Protein AF-A0A265E3T8-F1 (afdb_monomer_lite)

Organism: NCBI:txid1072583

Structure (mmCIF, N/CA/C/O backbone):
data_AF-A0A265E3T8-F1
#
_entry.id   AF-A0A265E3T8-F1
#
loop_
_atom_site.group_PDB
_atom_site.id
_atom_site.type_symbol
_atom_site.label_atom_id
_atom_site.label_alt_id
_atom_site.label_comp_id
_atom_site.label_asym_id
_atom_site.label_entity_id
_atom_site.label_seq_id
_atom_site.pdbx_PDB_ins_code
_atom_site.Cartn_x
_atom_site.Cartn_y
_atom_site.Cartn_z
_atom_site.occupancy
_atom_site.B_iso_or_equiv
_atom_site.auth_seq_id
_atom_site.auth_comp_id
_atom_site.auth_asym_id
_atom_site.auth_atom_id
_atom_site.pdbx_PDB_model_num
ATOM 1 N N . MET A 1 1 ? 1.888 17.871 -4.757 1.00 49.66 1 MET A N 1
ATOM 2 C CA . MET A 1 1 ? 2.951 16.926 -5.156 1.00 49.66 1 MET A CA 1
ATOM 3 C C . MET A 1 1 ? 2.333 15.535 -5.172 1.00 49.66 1 MET A C 1
ATOM 5 O O . MET A 1 1 ? 2.260 14.895 -4.135 1.00 49.66 1 MET A O 1
ATOM 9 N N . GLY A 1 2 ? 1.691 15.173 -6.283 1.00 59.94 2 GLY A N 1
ATOM 10 C CA . GLY A 1 2 ? 0.796 14.015 -6.374 1.00 59.94 2 GLY A CA 1
ATOM 11 C C . GLY A 1 2 ? 1.496 12.746 -6.859 1.00 59.94 2 GLY A C 1
ATOM 12 O O . GLY A 1 2 ? 2.502 12.844 -7.553 1.00 59.94 2 GLY A O 1
ATOM 13 N N . ARG A 1 3 ? 0.926 11.600 -6.448 1.00 60.97 3 ARG A N 1
ATOM 14 C CA . ARG A 1 3 ? 1.130 10.203 -6.889 1.00 60.97 3 ARG A CA 1
ATOM 15 C C . ARG A 1 3 ? 2.379 9.972 -7.751 1.00 60.97 3 ARG A C 1
ATOM 17 O O . ARG A 1 3 ? 2.381 10.269 -8.944 1.00 60.97 3 ARG A O 1
ATOM 24 N N . TRP A 1 4 ? 3.419 9.394 -7.149 1.00 67.44 4 TRP A N 1
ATOM 25 C CA . TRP A 1 4 ? 4.556 8.865 -7.903 1.00 67.44 4 TRP A CA 1
ATOM 26 C C . TRP A 1 4 ? 4.066 7.814 -8.920 1.00 67.44 4 TRP A C 1
ATOM 28 O O . TRP A 1 4 ? 3.268 6.949 -8.552 1.00 67.44 4 TRP A O 1
ATOM 38 N N . PRO A 1 5 ? 4.503 7.862 -10.193 1.00 73.88 5 PRO A N 1
ATOM 39 C CA . PRO A 1 5 ? 4.129 6.856 -11.181 1.00 73.88 5 PRO A CA 1
ATOM 40 C C . PRO A 1 5 ? 4.508 5.454 -10.690 1.00 73.88 5 PRO A C 1
ATOM 42 O O . PRO A 1 5 ? 5.631 5.236 -10.249 1.00 73.88 5 PRO A O 1
ATOM 45 N N . GLY A 1 6 ? 3.568 4.510 -10.760 1.00 81.00 6 GLY A N 1
ATOM 46 C CA . GLY A 1 6 ? 3.792 3.118 -10.350 1.00 81.00 6 GLY A CA 1
ATOM 47 C C . GLY A 1 6 ? 3.412 2.791 -8.904 1.00 81.00 6 GLY A C 1
ATOM 48 O O . GLY A 1 6 ? 3.347 1.610 -8.563 1.00 81.00 6 GLY A O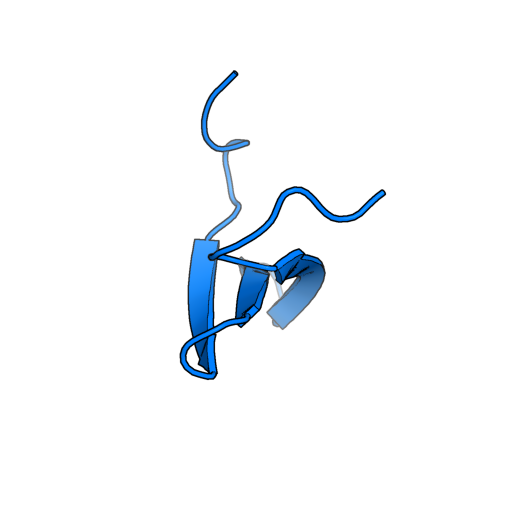 1
ATOM 49 N N . THR A 1 7 ? 3.076 3.787 -8.077 1.00 85.75 7 THR A N 1
ATOM 50 C CA . THR A 1 7 ? 2.579 3.538 -6.720 1.00 85.75 7 THR A CA 1
ATOM 51 C C . THR A 1 7 ? 1.051 3.496 -6.662 1.00 85.75 7 THR A C 1
ATOM 53 O O . THR A 1 7 ? 0.332 4.176 -7.398 1.00 85.75 7 THR A O 1
ATOM 56 N N . ARG A 1 8 ? 0.545 2.631 -5.789 1.00 88.81 8 ARG A N 1
ATOM 57 C CA . ARG A 1 8 ? -0.862 2.401 -5.469 1.00 88.81 8 ARG A CA 1
ATOM 58 C C . ARG A 1 8 ? -1.063 2.613 -3.975 1.00 88.81 8 ARG A C 1
ATOM 60 O O . ARG A 1 8 ? -0.132 2.476 -3.187 1.00 88.81 8 ARG A O 1
ATOM 67 N N . GLU A 1 9 ? -2.287 2.943 -3.591 1.00 89.81 9 GLU A N 1
ATOM 68 C CA . GLU A 1 9 ? -2.656 3.248 -2.209 1.00 89.81 9 GLU A CA 1
ATOM 69 C C . GLU A 1 9 ? -3.786 2.319 -1.765 1.00 89.81 9 GLU A C 1
ATOM 71 O O . GL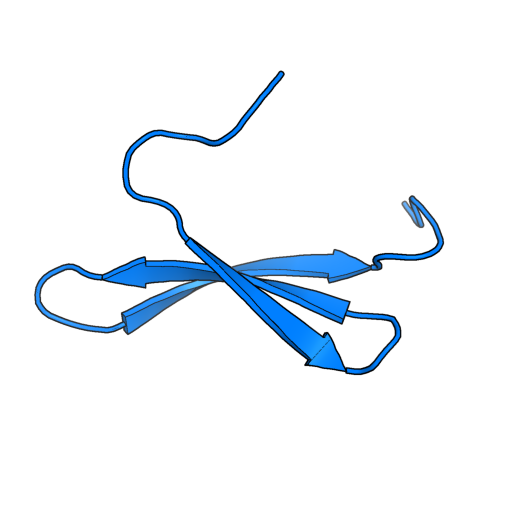U A 1 9 ? -4.737 2.099 -2.517 1.00 89.81 9 GLU A O 1
ATOM 76 N N . ILE A 1 10 ? -3.699 1.790 -0.544 1.00 89.12 10 ILE A N 1
ATOM 77 C CA . ILE A 1 10 ? -4.775 1.018 0.088 1.00 89.12 10 ILE A CA 1
ATOM 78 C C . ILE A 1 10 ? -5.038 1.525 1.506 1.00 89.12 10 ILE A C 1
ATOM 80 O O . ILE A 1 10 ? -4.111 1.744 2.285 1.00 89.12 10 ILE A O 1
ATOM 84 N N . VAL A 1 11 ? -6.315 1.698 1.855 1.00 87.75 11 VAL A N 1
ATOM 85 C CA . VAL A 1 11 ? -6.735 2.000 3.230 1.00 87.75 11 VAL A CA 1
ATOM 86 C C . VAL A 1 11 ? -6.705 0.696 4.023 1.00 87.75 11 VAL A C 1
ATOM 88 O O . VAL A 1 11 ? -7.632 -0.105 3.945 1.00 87.75 11 VAL A O 1
ATOM 91 N N . ALA A 1 12 ? -5.616 0.465 4.756 1.00 87.19 12 ALA A N 1
ATOM 92 C CA . ALA A 1 12 ? -5.438 -0.744 5.563 1.00 87.19 12 ALA A CA 1
ATOM 93 C C . ALA A 1 12 ? -6.164 -0.654 6.919 1.00 87.19 12 ALA A C 1
ATOM 95 O O . ALA A 1 12 ? -6.541 -1.664 7.502 1.00 87.19 12 ALA A O 1
ATOM 96 N N . HIS A 1 13 ? -6.371 0.565 7.418 1.00 87.00 13 HIS A N 1
ATOM 97 C CA . HIS A 1 13 ? -7.112 0.870 8.640 1.00 87.00 13 HIS A CA 1
ATOM 98 C C . HIS A 1 13 ? -7.728 2.272 8.485 1.00 87.00 13 HIS A C 1
ATOM 100 O O . HIS A 1 13 ? -7.165 3.081 7.745 1.00 87.00 13 HIS A O 1
ATOM 106 N N . PRO A 1 14 ? -8.821 2.637 9.186 1.00 83.94 14 PRO A N 1
ATOM 107 C CA . PRO A 1 14 ? -9.445 3.963 9.075 1.00 83.94 14 PRO A CA 1
ATOM 108 C C . PRO A 1 14 ? -8.499 5.170 9.174 1.00 83.94 14 PRO A C 1
ATOM 110 O O . PRO A 1 14 ? -8.823 6.239 8.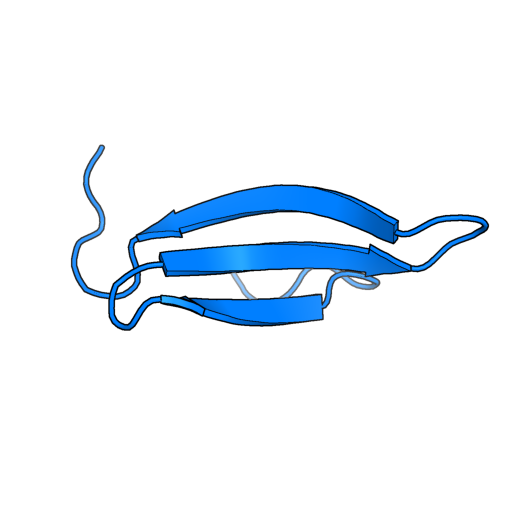661 1.00 83.94 14 PRO A O 1
ATOM 113 N N . ASN A 1 15 ? -7.343 4.994 9.820 1.00 88.44 15 ASN A N 1
ATOM 114 C CA . ASN A 1 15 ? -6.328 6.029 10.003 1.00 88.44 15 ASN A CA 1
ATOM 115 C C . ASN A 1 15 ? -4.997 5.747 9.286 1.00 88.44 15 ASN A C 1
ATOM 117 O O . ASN A 1 15 ? -4.069 6.524 9.458 1.00 88.44 15 ASN A O 1
ATOM 121 N N . PHE A 1 16 ? -4.874 4.672 8.502 1.00 86.56 16 PHE A N 1
ATOM 122 C CA . PHE A 1 16 ? -3.619 4.312 7.836 1.00 86.56 16 PHE A CA 1
ATOM 123 C C . PHE A 1 16 ? -3.830 3.961 6.364 1.00 86.56 16 PHE A C 1
ATOM 125 O O . PHE A 1 16 ? -4.662 3.121 6.013 1.00 86.56 16 PHE A O 1
ATOM 132 N N . ILE A 1 17 ? -3.020 4.587 5.515 1.00 89.50 17 ILE A N 1
ATOM 133 C CA . ILE A 1 17 ? -2.902 4.313 4.086 1.00 89.50 17 ILE A CA 1
ATOM 134 C C . ILE A 1 17 ? -1.545 3.665 3.855 1.00 89.50 17 ILE A C 1
ATOM 136 O O . ILE A 1 17 ? -0.519 4.204 4.259 1.00 89.50 17 ILE A O 1
ATOM 140 N N . VAL A 1 18 ? -1.527 2.523 3.183 1.00 91.31 18 VAL A N 1
ATOM 141 C CA . VAL A 1 18 ? -0.288 1.897 2.723 1.00 91.31 18 VAL A CA 1
ATOM 142 C C . VAL A 1 18 ? -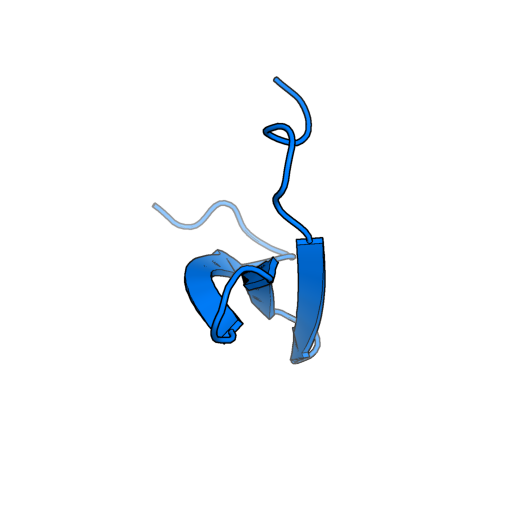0.065 2.297 1.272 1.00 91.31 18 VAL A C 1
ATOM 144 O O . VAL A 1 18 ? -0.938 2.089 0.429 1.00 91.31 18 VAL A O 1
ATOM 147 N N . VAL A 1 19 ? 1.108 2.855 0.986 1.00 91.56 19 VAL A N 1
ATOM 148 C CA . VAL A 1 19 ? 1.602 3.090 -0.371 1.00 91.56 19 VAL A CA 1
ATOM 149 C C . VAL A 1 19 ? 2.429 1.880 -0.775 1.00 91.56 19 VAL A C 1
ATOM 151 O O . VAL A 1 19 ? 3.369 1.504 -0.074 1.00 91.56 19 VAL A O 1
ATOM 154 N N . TYR A 1 20 ? 2.092 1.269 -1.901 1.00 92.38 20 TYR A N 1
ATOM 155 C CA . TYR A 1 20 ? 2.761 0.077 -2.402 1.00 92.38 20 TYR A CA 1
ATOM 156 C C . TYR A 1 20 ? 2.960 0.142 -3.911 1.00 92.38 20 TYR A C 1
ATOM 158 O O . TYR A 1 20 ? 2.278 0.891 -4.603 1.00 92.38 20 TYR A O 1
ATOM 166 N N . GLN A 1 21 ? 3.874 -0.662 -4.439 1.00 91.56 21 GLN A N 1
ATOM 167 C CA . GLN A 1 21 ? 4.013 -0.878 -5.879 1.00 91.56 21 GLN A CA 1
ATOM 168 C C . GLN A 1 21 ? 3.844 -2.353 -6.223 1.00 91.56 21 GLN A C 1
ATOM 170 O O . GLN A 1 21 ? 4.030 -3.230 -5.376 1.00 91.56 21 GLN A O 1
ATOM 175 N N . VAL A 1 22 ? 3.465 -2.612 -7.473 1.00 89.44 22 VAL A N 1
ATOM 176 C CA . VAL A 1 22 ? 3.349 -3.964 -8.023 1.00 89.44 22 VAL A CA 1
ATOM 177 C C . VAL A 1 22 ? 4.33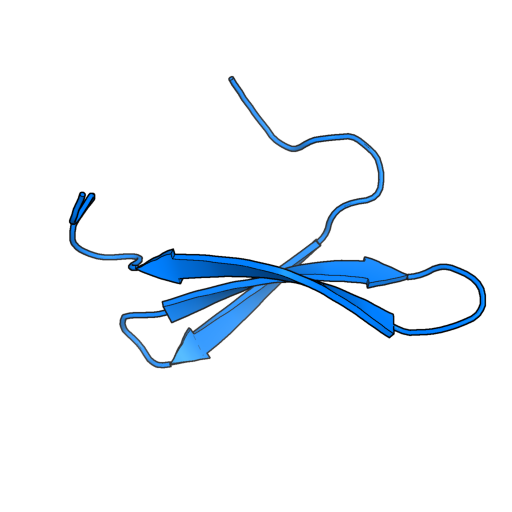0 -4.079 -9.181 1.00 89.44 22 VAL A C 1
ATOM 179 O O . VAL A 1 22 ? 4.112 -3.478 -10.231 1.00 89.44 22 VAL A O 1
ATOM 182 N N . ALA A 1 23 ? 5.400 -4.834 -8.952 1.00 85.50 23 ALA A N 1
ATOM 183 C CA . ALA A 1 23 ? 6.355 -5.271 -9.968 1.00 85.50 23 ALA A CA 1
ATOM 184 C C . ALA A 1 23 ? 6.304 -6.810 -10.027 1.00 85.50 23 ALA A C 1
ATOM 186 O O . ALA A 1 23 ? 5.213 -7.370 -10.114 1.00 85.50 23 ALA A O 1
ATOM 187 N N . ASP A 1 24 ? 7.437 -7.500 -9.879 1.00 91.19 24 ASP A N 1
ATOM 188 C CA . ASP A 1 24 ? 7.475 -8.967 -9.734 1.00 91.19 24 ASP A CA 1
ATOM 189 C C . ASP A 1 24 ? 6.902 -9.450 -8.386 1.00 91.19 24 ASP A C 1
ATOM 191 O O . ASP A 1 24 ? 6.526 -10.610 -8.223 1.00 91.19 24 ASP A O 1
ATOM 195 N N . ARG A 1 25 ? 6.827 -8.546 -7.401 1.00 89.38 25 ARG A N 1
ATOM 196 C CA . ARG A 1 25 ? 6.201 -8.742 -6.087 1.00 89.38 25 ARG A CA 1
ATOM 197 C C . ARG A 1 25 ? 5.528 -7.452 -5.619 1.00 89.38 25 ARG A C 1
ATOM 199 O O . ARG A 1 25 ? 5.742 -6.381 -6.191 1.00 89.38 25 ARG A O 1
ATOM 206 N N . ILE A 1 26 ? 4.726 -7.564 -4.564 1.00 91.25 26 ILE A N 1
ATOM 207 C CA . ILE A 1 26 ? 4.130 -6.410 -3.889 1.00 91.25 26 ILE A CA 1
ATOM 208 C C . ILE A 1 26 ? 5.143 -5.860 -2.888 1.00 91.25 26 ILE A C 1
ATOM 210 O O . ILE A 1 26 ? 5.594 -6.587 -2.004 1.00 91.25 26 ILE A O 1
ATOM 214 N N . GLU A 1 27 ? 5.476 -4.579 -3.010 1.00 92.12 27 GLU A N 1
ATOM 215 C CA . GLU A 1 27 ? 6.403 -3.904 -2.100 1.00 92.12 27 GLU A CA 1
ATOM 216 C C . GLU A 1 27 ? 5.698 -2.756 -1.390 1.00 92.12 27 GLU A C 1
ATOM 218 O O . GLU A 1 27 ? 5.154 -1.862 -2.038 1.00 92.12 27 GLU A O 1
ATOM 223 N N . ALA A 1 28 ? 5.710 -2.782 -0.056 1.00 90.12 28 ALA A N 1
ATOM 224 C CA . ALA A 1 28 ? 5.230 -1.677 0.761 1.00 90.12 28 ALA A CA 1
ATOM 225 C C . ALA A 1 28 ? 6.312 -0.591 0.821 1.00 90.12 28 ALA A C 1
ATOM 227 O O . ALA A 1 28 ? 7.399 -0.817 1.344 1.00 90.12 28 ALA A O 1
ATOM 228 N N . ILE A 1 29 ? 6.004 0.580 0.270 1.00 89.94 29 ILE A N 1
ATOM 229 C CA . ILE A 1 29 ? 6.928 1.714 0.164 1.00 89.94 29 ILE A CA 1
ATOM 230 C C . ILE A 1 29 ? 6.803 2.617 1.390 1.00 89.94 29 ILE A C 1
ATOM 232 O O . ILE A 1 29 ? 7.800 3.127 1.895 1.00 89.94 29 ILE A O 1
ATOM 236 N N . SER A 1 30 ? 5.577 2.847 1.867 1.00 87.62 30 SER A N 1
ATOM 237 C CA . SER A 1 30 ? 5.326 3.718 3.015 1.00 87.62 30 SER A CA 1
ATOM 238 C C . SER A 1 30 ? 3.979 3.424 3.671 1.00 87.62 30 SER A C 1
ATOM 240 O O . SER A 1 30 ? 3.059 2.916 3.029 1.00 87.62 30 SER A O 1
ATOM 242 N N . VAL A 1 31 ? 3.859 3.782 4.948 1.00 88.62 31 VAL A N 1
ATOM 243 C CA . VAL A 1 31 ? 2.607 3.773 5.706 1.00 88.62 31 VAL A CA 1
ATOM 244 C C . VAL A 1 31 ? 2.345 5.197 6.183 1.00 88.62 31 VAL A C 1
ATOM 246 O O . VAL A 1 31 ? 3.142 5.766 6.921 1.00 88.62 31 VAL A O 1
ATOM 249 N N . VAL A 1 32 ? 1.228 5.771 5.748 1.00 87.12 32 VAL A N 1
ATOM 250 C CA . VAL A 1 32 ? 0.853 7.167 5.983 1.00 87.12 32 VAL A CA 1
ATOM 251 C C . VAL A 1 32 ? -0.368 7.221 6.885 1.00 87.12 32 VAL A C 1
ATOM 253 O O . VAL A 1 32 ? -1.347 6.508 6.662 1.00 87.12 32 VAL A O 1
ATOM 256 N N . HIS A 1 33 ? -0.348 8.095 7.888 1.00 84.75 33 HIS A N 1
ATOM 257 C CA . HIS A 1 33 ? -1.506 8.311 8.743 1.00 84.75 33 HIS A CA 1
ATOM 258 C C . HIS A 1 33 ? -2.522 9.242 8.046 1.00 84.75 33 HIS A C 1
ATOM 260 O O . HIS A 1 33 ? -2.231 10.398 7.752 1.00 84.75 33 HIS A O 1
ATOM 266 N N . SER A 1 34 ? -3.732 8.751 7.757 1.00 74.31 34 SER A N 1
ATOM 267 C CA . SER A 1 34 ? -4.709 9.427 6.879 1.00 74.31 34 SER A CA 1
ATOM 268 C C . SER A 1 34 ? -5.390 10.649 7.501 1.00 74.31 34 SER A C 1
ATOM 270 O O . SER A 1 34 ? -5.935 11.481 6.779 1.00 74.31 34 SER A O 1
ATOM 272 N N . ARG A 1 35 ? -5.394 10.756 8.837 1.00 71.69 35 ARG A N 1
ATOM 273 C CA . ARG A 1 35 ? -6.131 11.803 9.571 1.00 71.69 35 ARG A CA 1
ATOM 274 C C . ARG A 1 35 ? -5.263 12.848 10.262 1.00 71.69 35 ARG A C 1
ATOM 276 O O . ARG A 1 35 ? -5.795 13.837 10.746 1.00 71.69 35 ARG A O 1
ATOM 283 N N . GLN A 1 36 ? -3.953 12.648 10.311 1.00 62.72 36 GLN A N 1
ATOM 284 C CA . GLN A 1 36 ? -3.000 13.576 10.918 1.00 62.72 36 GLN A CA 1
ATOM 285 C C . GLN A 1 36 ? -1.685 13.420 10.160 1.00 62.72 36 GLN A C 1
ATOM 287 O O . GLN A 1 36 ? -1.175 12.304 10.094 1.00 62.72 36 GLN A O 1
ATOM 292 N N . ASN A 1 37 ? -1.149 14.522 9.624 1.00 56.00 37 ASN A N 1
ATOM 293 C CA . ASN A 1 37 ? 0.268 14.640 9.268 1.00 56.00 37 ASN A CA 1
ATOM 294 C C . ASN A 1 37 ? 1.059 14.634 10.584 1.00 56.00 37 ASN A C 1
ATOM 296 O O . ASN A 1 37 ? 1.495 15.676 11.069 1.00 56.00 37 ASN A O 1
ATOM 300 N N . TYR A 1 38 ? 1.111 13.477 11.237 1.00 46.59 38 TYR A N 1
ATOM 301 C CA . TYR A 1 38 ? 1.947 13.305 12.408 1.00 46.59 38 TYR A CA 1
ATOM 302 C C . TYR A 1 38 ? 3.403 13.259 11.916 1.00 46.59 38 TYR A C 1
ATOM 304 O O . TYR A 1 38 ? 3.651 12.554 10.932 1.00 46.59 38 TYR A O 1
ATOM 312 N N . PRO A 1 39 ? 4.315 14.054 12.502 1.00 58.09 39 PRO A N 1
ATOM 3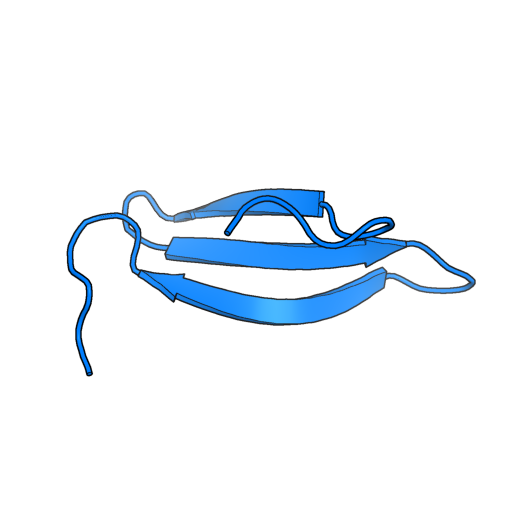13 C CA . PRO A 1 39 ? 5.728 14.049 12.132 1.00 58.09 39 PRO A CA 1
ATOM 314 C C . PRO A 1 39 ? 6.405 12.706 12.426 1.00 58.09 39 PRO A C 1
ATOM 316 O O . PRO A 1 39 ? 5.953 11.998 13.359 1.00 58.09 39 PRO A O 1
#

pLDDT: mean 81.03, std 13.05, range [46.59, 92.38]

InterPro domains:
  IPR035093 Toxin-antitoxin system, RelE/ParE toxin domain superfamily [G3DSA:3.30.2310.20] (1-39)

Radius of gyration: 10.69 Å; chains: 1; bounding box: 17×26×24 Å

Sequence (39 aa):
MGRWPGTREIVAHPNFIVVYQVADRIEAISVVHSRQNYP

Foldseek 3Di:
DDDDPQWDWDCPDPQWIFIWGDDVHIGTPDIHGNPDPDD

Secondary structure (DSSP, 8-state):
----TTEEEEEEETTEEEEEEESSSEEEEEEEESS----